Protein AF-W5IJN7-F1 (afdb_monomer_lite)

Secondary structure (DSSP, 8-state):
----------SHHHHHHHHHHHHHHHHTHHHHHHHHHSHHHHHHHHHHHHHHHHHHHS----GGG--GGGTSS-STTSSPPTTS-SS---S--TT--------PPPHHHHHHHHHHHHHHHHHHHHHH-GGGHHHHHHHHHHHHHHHHHHHHHHHHHTT-

Sequence (160 aa):
MTDNKTDARHDDSAASSDDSWKTFAREHQDELNNLEQSKDARKFEKHIKKAQKAQKAQGGFSSSDFKNNVFIAGNPHGPRTYSTSWFDADEADSHFTPPHFSSPLSLSAIIGLILGAAAVVLLILSLNMPSASSLLATLSAICVLLSLGLIVNSVRSSRR

Radius of gyration: 34.31 Å; chains: 1; bounding box: 96×74×44 Å

pLDDT: mean 75.05, std 14.27, range [42.0, 93.38]

Foldseek 3Di:
DDDDDDDPPPDVVVVVVVVVVVVVCVVCVVVVVVVCVDPVVVVVVVVVVVVVVVCVVVDPPDPVVPDCCQVPPNPPPHDDDPPDDPPPPVPPPVVPPDPDPPPPQPPLLVVLVVLLVVLVVLQVVLVVDVPCNVVSPVVSVVSNVSSVVSNVVSVVVVVD

Organism: NCBI:txid641146

Structure (mmCIF, N/CA/C/O backbone):
data_AF-W5IJN7-F1
#
_entry.id   AF-W5IJN7-F1
#
loop_
_atom_site.group_PDB
_atom_site.id
_atom_site.type_symbol
_atom_site.label_atom_id
_atom_site.label_alt_id
_atom_site.label_comp_id
_atom_site.label_asym_id
_atom_site.label_entity_id
_atom_site.label_seq_id
_atom_site.pdbx_PDB_ins_code
_atom_site.Cartn_x
_atom_site.Cartn_y
_atom_site.Cartn_z
_atom_site.occupancy
_atom_site.B_iso_or_equiv
_atom_site.auth_seq_id
_atom_site.auth_comp_id
_atom_site.auth_asym_id
_atom_site.auth_atom_id
_atom_site.pdbx_PDB_model_num
ATOM 1 N N . MET A 1 1 ? -64.265 47.267 20.233 1.00 42.00 1 MET A N 1
ATOM 2 C CA . MET A 1 1 ? -64.485 46.562 18.952 1.00 42.00 1 MET A CA 1
ATOM 3 C C . MET A 1 1 ? -63.163 46.569 18.203 1.00 42.00 1 MET A C 1
ATOM 5 O O . MET A 1 1 ? -62.716 47.652 17.875 1.00 42.00 1 MET A O 1
ATOM 9 N N . THR A 1 2 ? -62.447 45.476 17.981 1.00 49.06 2 THR A N 1
ATOM 10 C CA . THR A 1 2 ? -62.843 44.065 17.892 1.00 49.06 2 THR A CA 1
ATOM 11 C C . THR A 1 2 ? -61.688 43.173 18.335 1.00 49.06 2 THR A C 1
ATOM 13 O O . THR A 1 2 ? -60.551 43.370 17.911 1.00 49.06 2 THR A O 1
ATOM 16 N N . ASP A 1 3 ? -62.027 42.180 19.148 1.00 47.16 3 ASP A N 1
ATOM 17 C CA . ASP A 1 3 ? -61.213 41.010 19.450 1.00 47.16 3 ASP A CA 1
ATOM 18 C C . ASP A 1 3 ? -60.876 40.260 18.156 1.00 47.16 3 ASP A C 1
ATOM 20 O O . ASP A 1 3 ? -61.770 40.002 17.350 1.00 47.16 3 ASP A O 1
ATOM 24 N N . ASN A 1 4 ? -59.614 39.868 17.965 1.00 48.03 4 ASN A N 1
ATOM 25 C CA . ASN A 1 4 ? -59.284 38.819 17.003 1.00 48.03 4 ASN A CA 1
ATOM 26 C C . ASN A 1 4 ? -58.764 37.596 17.758 1.00 48.03 4 ASN A C 1
ATOM 28 O O . ASN A 1 4 ? -57.589 37.478 18.101 1.00 48.03 4 ASN A O 1
ATOM 32 N N . LYS A 1 5 ? -59.721 36.722 18.059 1.00 59.06 5 LYS A N 1
ATOM 33 C CA . LYS A 1 5 ? -59.547 35.362 18.544 1.00 59.06 5 LYS A CA 1
ATOM 34 C C . LYS A 1 5 ? -59.565 34.440 17.333 1.00 59.06 5 LYS A C 1
ATOM 36 O O . LYS A 1 5 ? -60.565 34.454 16.632 1.00 59.06 5 LYS A O 1
ATOM 41 N N . THR A 1 6 ? -58.497 33.652 17.188 1.00 49.34 6 THR A N 1
ATOM 42 C CA . THR A 1 6 ? -58.315 32.346 16.505 1.00 49.34 6 THR A CA 1
ATOM 43 C C . THR A 1 6 ? -56.889 32.364 15.954 1.00 49.34 6 THR A C 1
ATOM 45 O O . THR A 1 6 ? -56.536 33.273 15.219 1.00 49.34 6 THR A O 1
ATOM 48 N N . ASP A 1 7 ? -55.987 31.457 16.299 1.00 46.25 7 ASP A N 1
ATOM 49 C CA . ASP A 1 7 ? -56.163 30.023 16.136 1.00 46.25 7 ASP A CA 1
ATOM 50 C C . ASP A 1 7 ? -55.097 29.314 16.987 1.00 46.25 7 ASP A C 1
ATOM 52 O O . ASP A 1 7 ? -53.907 29.337 16.672 1.00 46.25 7 ASP A O 1
ATOM 56 N N . ALA A 1 8 ? -55.512 28.725 18.107 1.00 51.06 8 ALA A N 1
ATOM 57 C CA . ALA A 1 8 ? -54.695 27.749 18.808 1.00 51.06 8 ALA A CA 1
ATOM 58 C C . ALA A 1 8 ? -54.771 26.441 18.007 1.00 51.06 8 ALA A C 1
ATOM 60 O O . ALA A 1 8 ? -55.512 25.529 18.374 1.00 51.06 8 ALA A O 1
ATOM 61 N N . ARG A 1 9 ? -54.028 26.357 16.894 1.00 48.84 9 ARG A N 1
ATOM 62 C CA . ARG A 1 9 ? -53.691 25.062 16.297 1.00 48.84 9 ARG A CA 1
ATOM 63 C C . ARG A 1 9 ? -52.707 24.384 17.231 1.00 48.84 9 ARG A C 1
ATOM 65 O O . ARG A 1 9 ? -51.509 24.648 17.221 1.00 48.84 9 ARG A O 1
ATOM 72 N N . HIS A 1 10 ? -53.304 23.581 18.093 1.00 49.50 10 HIS A N 1
ATOM 73 C CA . HIS A 1 10 ? -52.656 22.631 18.960 1.00 49.50 10 HIS A CA 1
ATOM 74 C C . HIS A 1 10 ? -51.779 21.677 18.133 1.00 49.50 10 HIS A C 1
ATOM 76 O O . HIS A 1 10 ? -52.130 21.277 17.025 1.00 49.50 10 HIS A O 1
ATOM 82 N N . ASP A 1 11 ? -50.636 21.373 18.729 1.00 55.75 11 ASP A N 1
ATOM 83 C CA . ASP A 1 11 ? -49.522 20.470 18.419 1.00 55.75 11 ASP A CA 1
ATOM 84 C C . ASP A 1 11 ? -49.843 19.034 17.902 1.00 55.75 11 ASP A C 1
ATOM 86 O O . ASP A 1 11 ? -49.188 18.067 18.284 1.00 55.75 11 ASP A O 1
ATOM 90 N N . ASP A 1 12 ? -50.821 18.836 17.015 1.00 55.53 12 ASP A N 1
ATOM 91 C CA . ASP A 1 12 ? -51.195 17.492 16.523 1.00 55.53 12 ASP A CA 1
ATOM 92 C C . ASP A 1 12 ? -50.253 16.945 15.427 1.00 55.53 12 ASP A C 1
ATOM 94 O O . ASP A 1 12 ? -50.281 15.759 15.081 1.00 55.53 12 ASP A O 1
ATOM 98 N N . SER A 1 13 ? -49.369 17.781 14.875 1.00 58.06 13 SER A N 1
ATOM 99 C CA . SER A 1 13 ? -48.423 17.367 13.830 1.00 58.06 13 SER A CA 1
ATOM 100 C C . SER A 1 13 ? -47.271 16.515 14.371 1.00 58.06 13 SER A C 1
ATOM 102 O O . SER A 1 13 ? -46.820 15.603 13.674 1.00 58.06 13 SER A O 1
ATOM 104 N N . ALA A 1 14 ? -46.830 16.754 15.611 1.00 57.31 14 ALA A N 1
ATOM 105 C CA . ALA A 1 14 ? -45.756 15.995 16.250 1.00 57.31 14 ALA A CA 1
ATOM 106 C C . ALA A 1 14 ? -46.208 14.572 16.621 1.00 57.31 14 ALA A C 1
ATOM 108 O O . ALA A 1 14 ? -45.510 13.606 16.316 1.00 57.31 14 ALA A O 1
ATOM 109 N N . ALA A 1 15 ? -47.419 14.429 17.177 1.00 60.06 15 ALA A N 1
ATOM 110 C CA . ALA A 1 15 ? -48.006 13.124 17.488 1.00 60.06 15 ALA A CA 1
ATOM 111 C C . ALA A 1 15 ? -48.273 12.287 16.219 1.00 60.06 15 ALA A C 1
ATOM 113 O O . ALA A 1 15 ? -47.978 11.093 16.193 1.00 60.06 15 ALA A O 1
ATOM 114 N N . SER A 1 16 ? -48.752 12.916 15.134 1.00 65.81 16 SER A N 1
ATOM 115 C CA . SER A 1 16 ? -48.957 12.220 13.851 1.00 65.81 16 SER A CA 1
ATOM 116 C C . SER A 1 16 ? -47.645 11.867 13.130 1.00 65.81 16 SER A C 1
ATOM 118 O O . SER A 1 16 ? -47.574 10.850 12.436 1.00 65.81 16 SER A O 1
ATOM 120 N N . SER A 1 17 ? -46.585 12.665 13.317 1.00 70.75 17 SER A N 1
ATOM 121 C CA . SER A 1 17 ? -45.254 12.373 12.767 1.00 70.75 17 SER A CA 1
ATOM 122 C C . SER A 1 17 ? -44.636 11.154 13.448 1.00 70.75 17 SER A C 1
ATOM 124 O O . SER A 1 17 ? -44.157 10.254 12.769 1.00 70.75 17 SER A O 1
ATOM 126 N N . ASP A 1 18 ? -44.713 11.060 14.774 1.00 81.62 18 ASP A N 1
ATOM 127 C CA . ASP A 1 18 ? -44.201 9.892 15.498 1.00 81.62 18 ASP A CA 1
ATOM 128 C C . ASP A 1 18 ? -44.957 8.604 15.146 1.00 81.62 18 ASP A C 1
ATOM 130 O O . ASP A 1 18 ? -44.351 7.538 15.009 1.00 81.62 18 ASP A O 1
ATOM 134 N N . ASP A 1 19 ? -46.273 8.676 14.950 1.00 83.12 19 ASP A N 1
ATOM 135 C CA . ASP A 1 19 ? -47.061 7.501 14.570 1.00 83.12 19 ASP A CA 1
ATOM 136 C C . ASP A 1 19 ? -46.880 7.101 13.095 1.00 83.12 19 ASP A C 1
ATOM 138 O O . ASP A 1 19 ? -46.871 5.905 12.775 1.00 83.12 19 ASP A O 1
ATOM 142 N N . SER A 1 20 ? -46.635 8.060 12.197 1.00 85.06 20 SER A N 1
ATOM 143 C CA . SER A 1 20 ? -46.247 7.765 10.809 1.00 85.06 20 SER A CA 1
ATOM 144 C C . SER A 1 20 ? -44.838 7.169 10.722 1.00 85.06 20 SER A C 1
ATOM 146 O O . SER A 1 20 ? -44.641 6.191 9.997 1.00 85.06 20 SER A O 1
ATOM 148 N N . TRP A 1 21 ? -43.893 7.630 11.548 1.00 86.62 21 TRP A N 1
ATOM 149 C CA . TRP A 1 21 ? -42.568 7.015 11.677 1.00 86.62 21 TRP A CA 1
ATOM 150 C C . TRP A 1 21 ? -42.621 5.590 12.224 1.00 86.62 21 TRP A C 1
ATOM 152 O O . TRP A 1 21 ? -41.939 4.711 11.699 1.00 86.62 21 TRP A O 1
ATOM 162 N N . LYS A 1 22 ? -43.440 5.318 13.247 1.00 88.69 22 LYS A N 1
ATOM 163 C CA . LYS A 1 22 ? -43.611 3.951 13.777 1.00 88.69 22 LYS A CA 1
ATOM 164 C C . LYS A 1 22 ? -44.213 3.003 12.747 1.00 88.69 22 LYS A C 1
ATOM 166 O O . LYS A 1 22 ? -43.855 1.827 12.717 1.00 88.69 22 LYS A O 1
ATOM 171 N N . THR A 1 23 ? -45.141 3.499 11.933 1.00 88.69 23 THR A N 1
ATOM 172 C CA . THR A 1 23 ? -45.770 2.706 10.873 1.00 88.69 23 THR A CA 1
ATOM 173 C C . THR A 1 23 ? -44.752 2.373 9.784 1.00 88.69 23 THR A C 1
ATOM 175 O O . THR A 1 23 ? -44.578 1.198 9.471 1.00 88.69 23 THR A O 1
ATOM 178 N N . PHE A 1 24 ? -43.982 3.367 9.330 1.00 88.38 24 PHE A N 1
ATOM 179 C CA . PHE A 1 24 ? -42.863 3.180 8.403 1.00 88.38 24 PHE A CA 1
ATOM 180 C C . PHE A 1 24 ? -41.803 2.205 8.947 1.00 88.38 24 PHE A C 1
ATOM 182 O O . PHE A 1 24 ? -41.396 1.275 8.259 1.00 88.38 24 PHE A O 1
ATOM 189 N N . ALA A 1 25 ? -41.389 2.356 10.208 1.00 89.88 25 ALA A N 1
ATOM 190 C CA . ALA A 1 25 ? -40.385 1.485 10.821 1.00 89.88 25 ALA A CA 1
ATOM 191 C C . ALA A 1 25 ? -40.848 0.024 10.936 1.00 89.88 25 ALA A C 1
ATOM 193 O O . ALA A 1 25 ? -40.025 -0.886 10.865 1.00 89.88 25 ALA A O 1
ATOM 194 N N . ARG A 1 26 ? -42.157 -0.206 11.111 1.00 88.81 26 ARG A N 1
ATOM 195 C CA . ARG A 1 26 ? -42.740 -1.553 11.143 1.00 88.81 26 ARG A CA 1
ATOM 196 C C . ARG A 1 26 ? -42.827 -2.163 9.745 1.00 88.81 26 ARG A C 1
ATOM 198 O O . ARG A 1 26 ? -42.536 -3.341 9.591 1.00 88.81 26 ARG A O 1
ATOM 205 N N . GLU A 1 27 ? -43.214 -1.374 8.746 1.00 91.38 27 GLU A N 1
ATOM 206 C CA . GLU A 1 27 ? -43.323 -1.823 7.352 1.00 91.38 27 GLU A CA 1
ATOM 207 C C . GLU A 1 27 ? -41.950 -2.135 6.732 1.00 91.38 27 GLU A C 1
ATOM 209 O O . GLU A 1 27 ? -41.807 -3.122 6.019 1.00 91.38 27 GLU A O 1
ATOM 214 N N . HIS A 1 28 ? -40.916 -1.367 7.088 1.00 90.50 28 HIS A N 1
ATOM 215 C CA . HIS A 1 28 ? -39.544 -1.537 6.595 1.00 90.50 28 HIS A CA 1
ATOM 216 C C . HIS A 1 28 ? -38.615 -2.270 7.579 1.00 90.50 28 HIS A C 1
ATOM 218 O O . HIS A 1 28 ? -37.390 -2.169 7.479 1.00 90.50 28 HIS A O 1
ATOM 224 N N . GLN A 1 29 ? -39.159 -3.014 8.546 1.00 90.81 29 GLN A N 1
ATOM 225 C CA . GLN A 1 29 ? -38.363 -3.629 9.613 1.00 90.81 29 GLN A CA 1
ATOM 226 C C . GLN A 1 29 ? -37.296 -4.600 9.077 1.00 90.81 29 GLN A C 1
ATOM 228 O O . GLN A 1 29 ? -36.152 -4.583 9.533 1.00 90.81 29 GLN A O 1
ATOM 233 N N . ASP A 1 30 ? -37.641 -5.409 8.076 1.00 88.81 30 ASP A N 1
ATOM 234 C CA . ASP A 1 30 ? -36.713 -6.375 7.479 1.00 88.81 30 ASP A CA 1
ATOM 235 C C . ASP A 1 30 ? -35.582 -5.688 6.698 1.00 88.81 30 ASP A C 1
ATOM 237 O O . ASP A 1 30 ? -34.425 -6.110 6.754 1.00 88.81 30 ASP A O 1
ATOM 241 N N . GLU A 1 31 ? -35.883 -4.581 6.017 1.00 88.69 31 GLU A N 1
ATOM 242 C CA . GLU A 1 31 ? -34.886 -3.775 5.308 1.00 88.69 31 GLU A CA 1
ATOM 243 C C . GLU A 1 31 ? -33.930 -3.080 6.284 1.00 88.69 31 GLU A C 1
ATOM 245 O O . GLU A 1 31 ? -32.717 -3.086 6.069 1.00 88.69 31 GLU A O 1
ATOM 250 N N . LEU A 1 32 ? -34.450 -2.548 7.395 1.00 86.81 32 LEU A N 1
ATOM 251 C CA . LEU A 1 32 ? -33.644 -1.939 8.455 1.00 86.81 32 LEU A CA 1
ATOM 252 C C . LEU A 1 32 ? -32.711 -2.962 9.121 1.00 86.81 32 LEU A C 1
ATOM 254 O O . LEU A 1 32 ? -31.532 -2.664 9.323 1.00 86.81 32 LEU A O 1
ATOM 258 N N . ASN A 1 33 ? -33.187 -4.185 9.370 1.00 86.44 33 ASN A N 1
ATOM 259 C CA . ASN A 1 33 ? -32.363 -5.278 9.901 1.00 86.44 33 ASN A CA 1
ATOM 260 C C . ASN A 1 33 ? -31.232 -5.669 8.930 1.00 86.44 33 ASN A C 1
ATOM 262 O O . ASN A 1 33 ? -30.091 -5.902 9.339 1.00 86.44 33 ASN A O 1
ATOM 266 N N . ASN A 1 34 ? -31.522 -5.703 7.628 1.00 87.12 34 ASN A N 1
ATOM 267 C CA . ASN A 1 34 ? -30.516 -5.974 6.599 1.00 87.12 34 ASN A CA 1
ATOM 268 C C . ASN A 1 34 ? -29.485 -4.838 6.488 1.00 87.12 34 ASN A C 1
ATOM 270 O O . ASN A 1 34 ? -28.291 -5.091 6.298 1.00 87.12 34 ASN A O 1
ATOM 274 N N . LEU A 1 35 ? -29.921 -3.584 6.643 1.00 82.69 35 LEU A N 1
ATOM 275 C CA . LEU A 1 35 ? -29.034 -2.422 6.683 1.00 82.69 35 LEU A CA 1
ATOM 276 C C . LEU A 1 35 ? -28.126 -2.444 7.913 1.00 82.69 35 LEU A C 1
ATOM 278 O O . LEU A 1 35 ? -26.940 -2.160 7.768 1.00 82.69 35 LEU A O 1
ATOM 282 N N . GLU A 1 36 ? -28.624 -2.841 9.085 1.00 81.25 36 GLU A N 1
ATOM 283 C CA . GLU A 1 36 ? -27.819 -2.970 10.307 1.00 81.25 36 GLU A CA 1
ATOM 284 C C . GLU A 1 36 ? -26.676 -3.987 10.140 1.00 81.25 36 GLU A C 1
ATOM 286 O O . GLU A 1 36 ? -25.539 -3.748 10.558 1.00 81.25 36 GLU A O 1
ATOM 291 N N . GLN A 1 37 ? -26.938 -5.096 9.443 1.00 84.19 37 GLN A N 1
ATOM 292 C CA . GLN A 1 37 ? -25.924 -6.113 9.143 1.00 84.19 37 GLN A CA 1
ATOM 293 C C . GLN A 1 37 ? -24.964 -5.702 8.012 1.00 84.19 37 GLN A C 1
ATOM 295 O O . GLN A 1 37 ? -23.912 -6.331 7.823 1.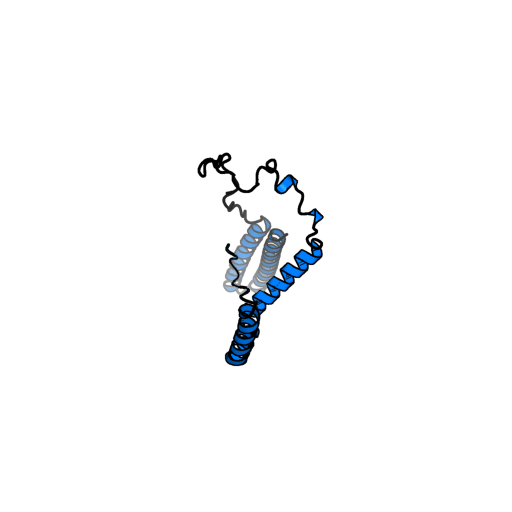00 84.19 37 GLN A O 1
ATOM 300 N N . SER A 1 38 ? -25.278 -4.632 7.275 1.00 88.00 38 SER A N 1
ATOM 301 C CA . SER A 1 38 ? -24.460 -4.150 6.168 1.00 88.00 38 SER A CA 1
ATOM 302 C C . SER A 1 38 ? -23.101 -3.626 6.634 1.00 88.00 38 SER A C 1
ATOM 304 O O . SER A 1 38 ? -22.907 -3.081 7.726 1.00 88.00 38 SER A O 1
ATOM 306 N N . LYS A 1 39 ? -22.112 -3.752 5.747 1.00 85.25 39 LYS A N 1
ATOM 307 C CA . LYS A 1 39 ? -20.745 -3.271 5.981 1.00 85.25 39 LYS A CA 1
ATOM 308 C C . LYS A 1 39 ? -20.701 -1.766 6.240 1.00 85.25 39 LYS A C 1
ATOM 310 O O . LYS A 1 39 ? -19.825 -1.322 6.979 1.00 85.25 39 LYS A O 1
ATOM 315 N N . ASP A 1 40 ? -21.611 -0.998 5.649 1.00 85.31 40 ASP A N 1
ATOM 316 C CA . ASP A 1 40 ? -21.614 0.456 5.793 1.00 85.31 40 ASP A CA 1
ATOM 317 C C . ASP A 1 40 ? -22.201 0.900 7.135 1.00 85.31 40 ASP A C 1
ATOM 319 O O . ASP A 1 40 ? -21.575 1.721 7.804 1.00 85.31 40 ASP A O 1
ATOM 323 N N . ALA A 1 41 ? -23.276 0.270 7.623 1.00 84.62 41 ALA A N 1
ATOM 324 C CA . ALA A 1 41 ? -23.782 0.507 8.980 1.00 84.62 41 ALA A CA 1
ATOM 325 C C . ALA A 1 41 ? -22.718 0.210 10.047 1.00 84.62 41 ALA A C 1
ATOM 327 O O . ALA A 1 41 ? -22.475 1.025 10.937 1.00 84.62 41 ALA A O 1
ATOM 328 N N . ARG A 1 42 ? -21.966 -0.887 9.890 1.00 84.25 42 ARG A N 1
ATOM 329 C CA . ARG A 1 42 ? -20.842 -1.219 10.786 1.00 84.25 42 ARG A CA 1
ATOM 330 C C . ARG A 1 42 ? -19.715 -0.182 10.746 1.00 84.25 42 ARG A C 1
ATOM 332 O O . ARG A 1 42 ? -19.057 0.059 11.762 1.00 84.25 42 ARG A O 1
ATOM 339 N N . LYS A 1 43 ? -19.460 0.448 9.591 1.00 89.56 43 LYS A N 1
ATOM 340 C CA . LYS A 1 43 ? -18.512 1.573 9.508 1.00 89.56 43 LYS A CA 1
ATOM 341 C C . LYS A 1 43 ? -19.065 2.784 10.252 1.00 89.56 43 LYS A C 1
ATOM 343 O O . LYS A 1 43 ? -18.322 3.360 11.045 1.00 89.56 43 LYS A O 1
ATOM 348 N N . PHE A 1 44 ? -20.335 3.138 10.058 1.00 86.94 44 PHE A N 1
ATOM 349 C CA . PHE A 1 44 ? -20.967 4.247 10.778 1.00 86.94 44 PHE A CA 1
ATOM 350 C C . PHE A 1 44 ? -20.922 4.042 12.289 1.00 86.94 44 PHE A C 1
ATOM 352 O O . PHE A 1 44 ? -20.460 4.928 13.003 1.00 86.94 44 PHE A O 1
ATOM 359 N N . GLU A 1 45 ? -21.264 2.852 12.778 1.00 88.12 45 GLU A N 1
ATOM 360 C CA . GLU A 1 45 ? -21.174 2.512 14.199 1.00 88.12 45 GLU A CA 1
ATOM 361 C C . GLU A 1 45 ? -19.743 2.695 14.734 1.00 88.12 45 GLU A C 1
ATOM 363 O O . GLU A 1 45 ? -19.526 3.282 15.796 1.00 88.12 45 GLU A O 1
ATOM 368 N N . LYS A 1 46 ? -18.729 2.267 13.971 1.00 91.44 46 LYS A N 1
ATOM 369 C CA . LYS A 1 46 ? -17.319 2.473 14.325 1.00 91.44 46 LYS A CA 1
ATOM 370 C C . LYS A 1 46 ? -16.940 3.956 14.351 1.00 91.44 46 LYS A C 1
ATOM 372 O O . LYS A 1 46 ? -16.185 4.370 15.233 1.00 91.44 46 LYS A O 1
ATOM 377 N N . HIS A 1 47 ? -17.441 4.749 13.406 1.00 88.62 47 HIS A N 1
ATOM 378 C CA . HIS A 1 47 ? -17.221 6.194 13.363 1.00 88.62 47 HIS A CA 1
ATOM 379 C C . HIS A 1 47 ? -17.882 6.901 14.548 1.00 88.62 47 HIS A C 1
ATOM 381 O O . HIS A 1 47 ? -17.218 7.695 15.210 1.00 88.62 47 HIS A O 1
ATOM 387 N N . ILE A 1 48 ? -19.123 6.546 14.881 1.00 88.19 48 ILE A N 1
ATOM 388 C CA . ILE A 1 48 ? -19.852 7.072 16.039 1.00 88.19 48 ILE A CA 1
ATOM 389 C C . ILE A 1 48 ? -19.126 6.696 17.330 1.00 88.19 48 ILE A C 1
ATOM 391 O O . ILE A 1 48 ? -18.839 7.569 18.141 1.00 88.19 48 ILE A O 1
ATOM 395 N N . LYS A 1 49 ? -18.715 5.432 17.499 1.00 86.88 49 LYS A N 1
ATOM 396 C CA . LYS A 1 49 ? -17.928 4.987 18.663 1.00 86.88 49 LYS A CA 1
ATOM 397 C C . LYS A 1 49 ? -16.598 5.731 18.782 1.00 86.88 49 LYS A C 1
ATOM 399 O O . LYS A 1 49 ? -16.187 6.094 19.884 1.00 86.88 49 LYS A O 1
ATOM 404 N N . LYS A 1 50 ? -15.911 5.981 17.661 1.00 87.06 50 LYS A N 1
ATOM 405 C CA . LYS A 1 50 ? -14.658 6.751 17.646 1.00 87.06 50 LYS A CA 1
ATOM 406 C C . LYS A 1 50 ? -14.899 8.215 18.017 1.00 87.06 50 LYS A C 1
ATOM 408 O O . LYS A 1 50 ? -14.141 8.746 18.823 1.00 87.06 50 LYS A O 1
ATOM 413 N N . ALA A 1 51 ? -15.943 8.837 17.474 1.00 83.50 51 ALA A N 1
ATOM 414 C CA . ALA A 1 51 ? -16.331 10.208 17.790 1.00 83.50 51 ALA A CA 1
ATOM 415 C C . ALA A 1 51 ? -16.756 10.343 19.257 1.00 83.50 51 ALA A C 1
ATOM 417 O O . ALA A 1 51 ? -16.250 11.212 19.953 1.00 83.50 51 ALA A O 1
ATOM 418 N N . GLN A 1 52 ? -17.576 9.425 19.769 1.00 81.44 52 GLN A N 1
ATOM 419 C CA . GLN A 1 52 ? -17.991 9.385 21.170 1.00 81.44 52 GLN A CA 1
ATOM 420 C C . GLN A 1 52 ? -16.792 9.201 22.108 1.00 81.44 52 GLN A C 1
ATOM 422 O O . GLN A 1 52 ? -16.698 9.869 23.134 1.00 81.44 52 GLN A O 1
ATOM 427 N N . LYS A 1 53 ? -15.836 8.329 21.758 1.00 83.75 53 LYS A N 1
ATOM 428 C CA . LYS A 1 53 ? -14.596 8.163 22.529 1.00 83.75 53 LYS A CA 1
ATOM 429 C C . LYS A 1 53 ? -13.731 9.424 22.488 1.00 83.75 53 LYS A C 1
ATOM 431 O O . LYS A 1 53 ? -13.159 9.775 23.513 1.00 83.75 53 LYS A O 1
ATOM 436 N N . ALA A 1 54 ? -13.640 10.091 21.337 1.00 79.56 54 ALA A N 1
ATOM 437 C CA . ALA A 1 54 ? -12.917 11.352 21.198 1.00 79.56 54 ALA A CA 1
ATOM 438 C C . ALA A 1 54 ? -13.572 12.469 22.024 1.00 79.56 54 ALA A C 1
ATOM 440 O O . ALA A 1 54 ? -12.879 13.118 22.794 1.00 79.56 54 ALA A O 1
ATOM 441 N N . GLN A 1 55 ? -14.897 12.614 21.958 1.00 72.88 55 GLN A N 1
ATOM 442 C CA . GLN A 1 55 ? -15.658 13.564 22.771 1.00 72.88 55 GLN A CA 1
ATOM 443 C C . GLN A 1 55 ? -15.519 13.273 24.270 1.00 72.88 55 GLN A C 1
ATOM 445 O O . GLN A 1 55 ? -15.265 14.175 25.057 1.00 72.88 55 GLN A O 1
ATOM 450 N N . LYS A 1 56 ? -15.605 12.001 24.683 1.00 76.88 56 LYS A N 1
ATOM 451 C CA . LYS A 1 56 ? -15.395 11.611 26.086 1.00 76.88 56 LYS A CA 1
ATOM 452 C C . LYS A 1 56 ? -13.960 11.879 26.553 1.00 76.88 56 LYS A C 1
ATOM 454 O O . LYS A 1 56 ? -13.759 12.210 27.716 1.00 76.88 56 LYS A O 1
ATOM 459 N N . ALA A 1 57 ? -12.973 11.730 25.668 1.00 74.19 57 ALA A N 1
ATOM 460 C CA . ALA A 1 57 ? -11.569 12.016 25.960 1.00 74.19 57 ALA A CA 1
ATOM 461 C C . ALA A 1 57 ? -11.255 13.521 25.990 1.00 74.19 57 ALA A C 1
ATOM 463 O O . ALA A 1 57 ? -10.382 13.932 26.745 1.00 74.19 57 ALA A O 1
ATOM 464 N N . GLN A 1 58 ? -11.964 14.331 25.201 1.00 64.06 58 GLN A N 1
ATOM 465 C CA . GLN A 1 58 ? -11.818 15.790 25.167 1.00 64.06 58 GLN A CA 1
ATOM 466 C C . GLN A 1 58 ? -12.528 16.500 26.332 1.00 64.06 58 GLN A C 1
ATOM 468 O O . GLN A 1 58 ? -12.382 17.708 26.477 1.00 64.06 58 GLN A O 1
ATOM 473 N N . GLY A 1 59 ? -13.233 15.755 27.194 1.00 63.22 59 GLY A N 1
ATOM 474 C CA . GLY A 1 59 ? -14.140 16.330 28.184 1.00 63.22 59 GLY A CA 1
ATOM 475 C C . GLY A 1 59 ? -15.419 16.798 27.491 1.00 63.22 59 GLY A C 1
ATOM 476 O O . GLY A 1 59 ? -15.380 17.318 26.380 1.00 63.22 59 GLY A O 1
ATOM 477 N N . GLY A 1 60 ? -16.579 16.544 28.098 1.00 63.66 60 GLY A N 1
ATOM 478 C CA . GLY A 1 60 ? -17.853 16.962 27.513 1.00 63.66 60 GLY A CA 1
ATOM 479 C C . GLY A 1 60 ? -17.826 18.455 27.190 1.00 63.66 60 GLY A C 1
ATOM 480 O O . GLY A 1 60 ? -17.399 19.245 28.029 1.00 63.66 60 GLY A O 1
ATOM 481 N N . PHE A 1 61 ? -18.259 18.806 25.979 1.00 59.72 61 PHE A N 1
ATOM 482 C CA . PHE A 1 61 ? -18.374 20.187 25.523 1.00 59.72 61 PHE A CA 1
ATOM 483 C C . PHE A 1 61 ? -19.150 20.990 26.575 1.00 59.72 61 PHE A C 1
ATOM 485 O O . PHE A 1 61 ? -20.316 20.700 26.858 1.00 59.72 61 PHE A O 1
ATOM 492 N N . SER A 1 62 ? -18.462 21.913 27.238 1.00 65.69 62 SER A N 1
ATOM 493 C CA . SER A 1 62 ? -18.980 22.602 28.417 1.00 65.69 62 SER A CA 1
ATOM 494 C C . SER A 1 62 ? -19.546 23.946 27.992 1.00 65.69 62 SER A C 1
ATOM 496 O O . SER A 1 62 ? -19.033 24.591 27.083 1.00 65.69 62 SER A O 1
ATOM 498 N N . SER A 1 63 ? -20.562 24.445 28.698 1.00 63.94 63 SER A N 1
ATOM 499 C CA . SER A 1 63 ? -21.074 25.801 28.457 1.00 63.94 63 SER A CA 1
ATOM 500 C C . SER A 1 63 ? -19.992 26.884 28.607 1.00 63.94 63 SER A C 1
ATOM 502 O O . SER A 1 63 ? -20.174 27.994 28.115 1.00 63.94 63 SER A O 1
ATOM 504 N N . SER A 1 64 ? -18.868 26.576 29.264 1.00 63.50 64 SER A N 1
ATOM 505 C CA . SER A 1 64 ? -17.691 27.446 29.360 1.00 63.50 64 SER A CA 1
ATOM 506 C C . SER A 1 64 ? -16.893 27.587 28.056 1.00 63.50 64 SER A C 1
ATOM 508 O O . SER A 1 64 ? -16.056 28.487 27.974 1.00 63.50 64 SER A O 1
ATOM 510 N N . ASP A 1 65 ? -17.130 26.725 27.062 1.00 63.41 65 ASP A N 1
ATOM 511 C CA . ASP A 1 65 ? -16.530 26.818 25.723 1.00 63.41 65 ASP A CA 1
ATOM 512 C C . ASP A 1 65 ? -17.228 27.887 24.869 1.00 63.41 65 ASP A C 1
ATOM 514 O O . ASP A 1 65 ? -16.616 28.475 23.976 1.00 63.41 65 ASP A O 1
ATOM 518 N N . PHE A 1 66 ? -18.475 28.240 25.201 1.00 65.31 66 PHE A N 1
ATOM 519 C CA . PHE A 1 66 ? -19.179 29.384 24.624 1.00 65.31 66 PHE A CA 1
ATOM 520 C C . PHE A 1 66 ? -18.730 30.695 25.275 1.00 65.31 66 PHE A C 1
ATOM 522 O O . PHE A 1 66 ? -19.489 31.381 25.962 1.00 65.31 66 PHE A O 1
ATOM 529 N N . LYS A 1 67 ? -17.467 31.069 25.081 1.00 67.06 67 LYS A N 1
ATOM 530 C CA . LYS A 1 67 ? -16.994 32.382 25.523 1.00 67.06 67 LYS A CA 1
ATOM 531 C C . LYS A 1 67 ? -17.528 33.457 24.581 1.00 67.06 67 LYS A C 1
ATOM 533 O O . LYS A 1 67 ? -17.391 33.373 23.365 1.00 67.06 67 LYS A O 1
ATOM 538 N N . ASN A 1 68 ? -18.100 34.508 25.166 1.00 59.19 68 ASN A N 1
ATOM 539 C CA . ASN A 1 68 ? -18.673 35.651 24.448 1.00 59.19 68 ASN A CA 1
A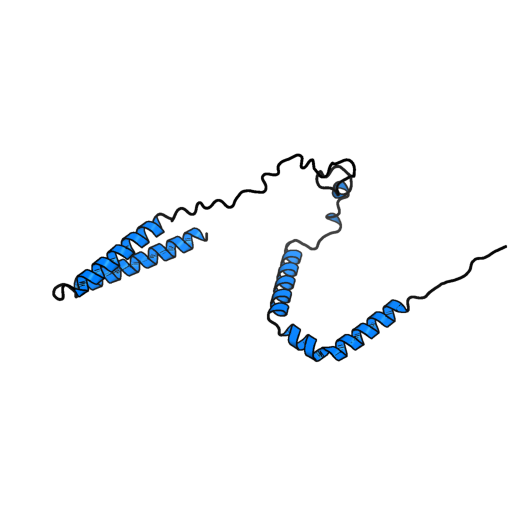TOM 540 C C . ASN A 1 68 ? -17.650 36.361 23.529 1.00 59.19 68 ASN A C 1
ATOM 542 O O . ASN A 1 68 ? -18.022 37.001 22.555 1.00 59.19 68 ASN A O 1
ATOM 546 N N . ASN A 1 69 ? -16.345 36.196 23.780 1.00 59.00 69 ASN A N 1
ATOM 547 C CA . ASN A 1 69 ? -15.282 36.722 22.916 1.00 59.00 69 ASN A CA 1
ATOM 548 C C . ASN A 1 69 ? -15.187 36.037 21.536 1.00 59.00 69 ASN A C 1
ATOM 550 O O . ASN A 1 69 ? -14.564 36.593 20.640 1.00 59.00 69 ASN A O 1
ATOM 554 N N . VAL A 1 70 ? -15.793 34.858 21.354 1.00 58.81 70 VAL A N 1
ATOM 555 C CA . VAL A 1 70 ? -15.910 34.193 20.046 1.00 58.81 70 VAL A CA 1
ATOM 556 C C . VAL A 1 70 ? -17.003 34.860 19.202 1.00 58.81 70 VAL A C 1
ATOM 558 O O . VAL A 1 70 ? -16.911 34.878 17.977 1.00 58.81 70 VAL A O 1
ATOM 561 N N . PHE A 1 71 ? -18.013 35.448 19.853 1.00 58.25 71 PHE A N 1
ATOM 562 C CA . PHE A 1 71 ? -19.170 36.072 19.203 1.00 58.25 71 PHE A CA 1
ATOM 563 C C . PHE A 1 71 ? -19.058 37.599 19.090 1.00 58.25 71 PHE A C 1
ATOM 565 O O . PHE A 1 71 ? -19.606 38.186 18.159 1.00 58.25 71 PHE A O 1
ATOM 572 N N . ILE A 1 72 ? -18.334 38.259 19.996 1.00 60.44 72 ILE A N 1
ATOM 573 C CA . ILE A 1 72 ? -18.074 39.699 19.929 1.00 60.44 72 ILE A CA 1
ATOM 574 C C . ILE A 1 72 ? -16.807 39.927 19.112 1.00 60.44 72 ILE A C 1
ATOM 576 O O . ILE A 1 72 ? -15.723 39.752 19.652 1.00 60.44 72 ILE A O 1
ATOM 580 N N . ALA A 1 73 ? -16.992 40.284 17.833 1.00 54.53 73 ALA A N 1
ATOM 581 C CA . ALA A 1 73 ? -16.219 41.154 16.916 1.00 54.53 73 ALA A CA 1
ATOM 582 C C . ALA A 1 73 ? -14.686 41.364 17.082 1.00 54.53 73 ALA A C 1
ATOM 584 O O . ALA A 1 73 ? -14.130 42.286 16.496 1.00 54.53 73 ALA A O 1
ATOM 585 N N . GLY A 1 74 ? -13.992 40.543 17.860 1.00 53.94 74 GLY A N 1
ATOM 586 C CA . GLY A 1 74 ? -12.553 40.586 18.119 1.00 53.94 74 GLY A CA 1
ATOM 587 C C . GLY A 1 74 ? -11.883 39.231 17.902 1.00 53.94 74 GLY A C 1
ATOM 588 O O . GLY A 1 74 ? -10.669 39.119 18.036 1.00 53.94 74 GLY A O 1
ATOM 589 N N . ASN A 1 75 ? -12.654 38.204 17.532 1.00 50.66 75 ASN A N 1
ATOM 590 C CA . ASN A 1 75 ? -12.112 37.001 16.928 1.00 50.66 75 ASN A CA 1
ATOM 591 C C . ASN A 1 75 ? -11.963 37.273 15.419 1.00 50.66 75 ASN A C 1
ATOM 593 O O . ASN A 1 75 ? -12.987 37.452 14.756 1.00 50.66 75 ASN A O 1
ATOM 597 N N . PRO A 1 76 ? -10.749 37.286 14.837 1.00 55.00 76 PRO A N 1
ATOM 598 C CA . PRO A 1 76 ? -10.567 37.522 13.399 1.00 55.00 76 PRO A CA 1
ATOM 599 C C . PRO A 1 76 ? -11.256 36.463 12.514 1.00 55.00 76 PRO A C 1
ATOM 601 O O . PRO A 1 76 ? -11.312 36.610 11.303 1.00 55.00 76 PRO A O 1
ATOM 604 N N . HIS A 1 77 ? -11.773 35.386 13.117 1.00 53.41 77 HIS A N 1
ATOM 605 C CA . HIS A 1 77 ? -12.441 34.260 12.459 1.00 53.41 77 HIS A CA 1
ATOM 606 C C . HIS A 1 77 ? -13.940 34.175 12.816 1.00 53.41 77 HIS A C 1
ATOM 608 O O . HIS A 1 77 ? -14.541 33.103 12.746 1.00 53.41 77 HIS A O 1
ATOM 614 N N . GLY A 1 78 ? -14.548 35.277 13.274 1.00 59.28 78 GLY A N 1
ATOM 615 C CA . GLY A 1 78 ? -16.001 35.362 13.449 1.00 59.28 78 GLY A CA 1
ATOM 616 C C . GLY A 1 78 ? -16.763 35.248 12.114 1.00 59.28 78 GLY A C 1
ATOM 617 O O . GLY A 1 78 ? -16.154 35.346 11.045 1.00 59.28 78 GLY A O 1
ATOM 618 N N . PRO A 1 79 ? -18.094 35.041 12.139 1.00 61.22 79 PRO A N 1
ATOM 619 C CA . PRO A 1 79 ? -18.906 35.001 10.923 1.00 61.22 79 PRO A CA 1
ATOM 620 C C . PRO A 1 79 ? -18.697 36.283 10.106 1.00 61.22 79 PRO A C 1
ATOM 622 O O . PRO A 1 79 ? -18.827 37.381 10.646 1.00 61.22 79 PRO A O 1
ATOM 625 N N . ARG A 1 80 ? -18.334 36.137 8.824 1.00 60.59 80 ARG A N 1
ATOM 626 C CA . ARG A 1 80 ? -17.949 37.250 7.939 1.00 60.59 80 ARG A CA 1
ATOM 627 C C . ARG A 1 80 ? -19.004 38.363 7.958 1.00 60.59 80 ARG A C 1
ATOM 629 O O . ARG A 1 80 ? -20.174 38.115 7.670 1.00 60.59 80 ARG A O 1
ATOM 636 N N . THR A 1 81 ? -18.587 39.585 8.283 1.00 65.19 81 THR A N 1
ATOM 637 C CA . THR A 1 81 ? -19.430 40.780 8.171 1.00 65.19 81 THR A CA 1
ATOM 638 C C . THR A 1 81 ? -19.472 41.265 6.720 1.00 65.19 81 THR A C 1
ATOM 640 O O . THR A 1 81 ? -18.536 41.060 5.958 1.00 65.19 81 THR A O 1
ATOM 643 N N . TYR A 1 82 ? -20.546 41.953 6.325 1.00 60.31 82 TYR A N 1
ATOM 644 C CA . TYR A 1 82 ? -20.764 42.485 4.964 1.00 60.31 82 TYR A CA 1
ATOM 645 C C . TYR A 1 82 ? -19.717 43.516 4.498 1.00 60.31 82 TYR A C 1
ATOM 647 O O . TYR A 1 82 ? -19.739 43.948 3.349 1.00 60.31 82 TYR A O 1
ATOM 655 N N . SER A 1 83 ? -18.844 43.957 5.403 1.00 57.94 83 SER A N 1
ATOM 656 C CA . SER A 1 83 ? -17.768 44.909 5.145 1.00 57.94 83 SER A CA 1
ATOM 657 C C . SER A 1 83 ? -16.499 44.256 4.596 1.00 57.94 83 SER A C 1
ATOM 659 O O . SER A 1 83 ? -15.617 44.982 4.151 1.00 57.94 83 SER A O 1
ATOM 661 N N . THR A 1 84 ? -16.373 42.926 4.649 1.00 61.50 84 THR A N 1
ATOM 662 C CA . THR A 1 84 ? -15.234 42.213 4.062 1.00 61.50 84 THR A CA 1
ATOM 663 C C . THR A 1 84 ? -15.612 41.714 2.673 1.00 61.50 84 THR A C 1
ATOM 665 O O . THR A 1 84 ? -16.650 41.076 2.476 1.00 61.50 84 THR A O 1
ATOM 668 N N . SER A 1 85 ? -14.805 42.066 1.672 1.00 64.38 85 SER A N 1
ATOM 669 C CA . SER A 1 85 ? -15.040 41.613 0.306 1.00 64.38 85 SER A CA 1
ATOM 670 C C . SER A 1 85 ? -14.815 40.093 0.245 1.00 64.38 85 SER A C 1
ATOM 672 O O . SER A 1 85 ? -13.938 39.554 0.915 1.00 64.38 85 SER A O 1
ATOM 674 N N . TRP A 1 86 ? -15.618 39.357 -0.536 1.00 64.81 86 TRP A N 1
ATOM 675 C CA . TRP A 1 86 ? -15.394 37.909 -0.723 1.00 64.81 86 TRP A CA 1
ATOM 676 C C . TRP A 1 86 ? -13.998 37.645 -1.317 1.00 64.81 86 TRP A C 1
ATOM 678 O O . TRP A 1 86 ? -13.432 36.572 -1.124 1.00 64.81 86 TRP A O 1
ATOM 688 N N . PHE A 1 87 ? -13.458 38.629 -2.037 1.00 62.28 87 PHE A N 1
ATOM 689 C CA . PHE A 1 87 ? -12.254 38.514 -2.846 1.00 62.28 87 PHE A CA 1
ATOM 690 C C . PHE A 1 87 ? -10.976 39.037 -2.172 1.00 62.28 87 PHE A C 1
ATOM 692 O O . PHE A 1 87 ? -9.900 38.647 -2.614 1.00 62.28 87 PHE A O 1
ATOM 699 N N . ASP A 1 88 ? -11.075 39.807 -1.083 1.00 58.47 88 ASP A N 1
ATOM 700 C CA . ASP A 1 88 ? -9.976 40.010 -0.126 1.00 58.47 88 ASP A CA 1
ATOM 701 C C . ASP A 1 88 ? -9.882 38.775 0.762 1.00 58.47 88 ASP A C 1
ATOM 703 O O . ASP A 1 88 ? -10.225 38.756 1.949 1.00 58.47 88 ASP A O 1
ATOM 707 N N . ALA A 1 89 ? -9.397 37.693 0.166 1.00 57.62 89 ALA A N 1
ATOM 708 C CA . ALA A 1 89 ? -8.587 36.755 0.914 1.00 57.62 89 ALA A CA 1
ATOM 709 C C . ALA A 1 89 ? -7.248 37.453 1.210 1.00 57.62 89 ALA A C 1
ATOM 711 O O . ALA A 1 89 ? -6.223 37.109 0.624 1.00 57.62 89 ALA A O 1
ATOM 712 N N . ASP A 1 90 ? -7.278 38.463 2.085 1.00 57.34 90 ASP A N 1
ATOM 713 C CA . ASP A 1 90 ? -6.102 39.162 2.612 1.00 57.34 90 ASP A CA 1
ATOM 714 C C . ASP A 1 90 ? -5.410 38.274 3.640 1.00 57.34 90 ASP A C 1
ATOM 716 O O . ASP A 1 90 ? -5.485 38.448 4.850 1.00 57.34 90 ASP A O 1
ATOM 720 N N . GLU A 1 91 ? -4.894 37.192 3.101 1.00 56.91 91 GLU A N 1
ATOM 721 C CA . GLU A 1 91 ? -3.556 36.659 3.218 1.00 56.91 91 GLU A CA 1
ATOM 722 C C . GLU A 1 91 ? -3.663 35.482 2.246 1.00 56.91 91 GLU A C 1
ATOM 724 O O . GLU A 1 91 ? -4.605 34.685 2.344 1.00 56.91 91 GLU A O 1
ATOM 729 N N . ALA A 1 92 ? -2.775 35.372 1.260 1.00 57.00 92 ALA A N 1
ATOM 730 C CA . ALA A 1 92 ? -2.640 34.122 0.534 1.00 57.00 92 ALA A CA 1
ATOM 731 C C . ALA A 1 92 ? -2.221 33.086 1.578 1.00 57.00 92 ALA A C 1
ATOM 733 O O . ALA A 1 92 ? -1.032 32.927 1.848 1.00 57.00 92 ALA A O 1
ATOM 734 N N . ASP A 1 93 ? -3.204 32.472 2.239 1.00 57.28 93 ASP A N 1
ATOM 735 C CA . ASP A 1 93 ? -2.963 31.482 3.256 1.00 57.28 93 ASP A CA 1
ATOM 736 C C . ASP A 1 93 ? -2.243 30.379 2.505 1.00 57.28 93 ASP A C 1
ATOM 738 O O . ASP A 1 93 ? -2.802 29.643 1.685 1.00 57.28 93 ASP A O 1
ATOM 742 N N . SER A 1 94 ? -0.940 30.318 2.745 1.00 60.16 94 SER A N 1
ATOM 743 C CA . SER A 1 94 ? -0.020 29.316 2.228 1.00 60.16 94 SER A CA 1
ATOM 744 C C . SER A 1 94 ? -0.340 27.928 2.806 1.00 60.16 94 SER A C 1
ATOM 746 O O . SER A 1 94 ? 0.488 27.023 2.804 1.00 60.16 94 SER A O 1
ATOM 748 N N . HIS A 1 95 ? -1.582 27.732 3.252 1.00 61.91 95 HIS A N 1
ATOM 749 C CA . HIS A 1 95 ? -2.214 26.486 3.627 1.00 61.91 95 HIS A CA 1
ATOM 750 C C . HIS A 1 95 ? -2.151 25.442 2.508 1.00 61.91 95 HIS A C 1
ATOM 752 O O . HIS A 1 95 ? -2.197 24.239 2.786 1.00 61.91 95 HIS A O 1
ATOM 758 N N . PHE A 1 96 ? -1.987 25.850 1.246 1.00 66.81 96 PHE A N 1
ATOM 759 C CA . PHE A 1 96 ? -1.568 24.911 0.213 1.00 66.81 96 PHE A CA 1
ATOM 760 C C . PHE A 1 96 ? -0.049 24.729 0.239 1.00 66.81 96 PHE A C 1
ATOM 762 O O . PHE A 1 96 ? 0.688 25.259 -0.589 1.00 66.81 96 PHE A O 1
ATOM 769 N N . THR A 1 97 ? 0.415 23.924 1.190 1.00 67.19 97 THR A N 1
ATOM 770 C CA . THR A 1 97 ? 1.708 23.258 1.048 1.00 67.19 97 THR A CA 1
ATOM 771 C C . THR A 1 97 ? 1.511 22.119 0.043 1.00 67.19 97 THR A C 1
ATOM 773 O O . THR A 1 97 ? 0.794 21.160 0.347 1.00 67.19 97 THR A O 1
ATOM 776 N N . PRO A 1 98 ? 2.063 22.202 -1.185 1.00 73.25 98 PRO A N 1
ATOM 777 C CA . PRO A 1 98 ? 1.977 21.083 -2.109 1.00 73.25 98 PRO A CA 1
ATOM 778 C C . PRO A 1 98 ? 2.598 19.851 -1.436 1.00 73.25 98 PRO A C 1
ATOM 780 O O . PRO A 1 98 ? 3.613 19.989 -0.744 1.00 73.25 98 PRO A O 1
ATOM 783 N N . PRO A 1 99 ? 2.016 18.650 -1.607 1.00 71.19 99 PRO A N 1
ATOM 784 C CA . PRO A 1 99 ? 2.592 17.440 -1.045 1.00 71.19 99 PRO A CA 1
ATOM 785 C C . PRO A 1 99 ? 4.021 17.292 -1.571 1.00 71.19 99 PRO A C 1
ATOM 787 O O . PRO A 1 99 ? 4.254 17.096 -2.763 1.00 71.19 99 PRO A O 1
ATOM 790 N N . HIS A 1 100 ? 4.994 17.448 -0.677 1.00 66.94 100 HIS A N 1
ATOM 791 C CA . HIS A 1 100 ? 6.400 17.377 -1.031 1.00 66.94 100 HIS A CA 1
ATOM 792 C C . HIS A 1 100 ? 6.768 15.909 -1.274 1.00 66.94 100 HIS A C 1
ATOM 794 O O . HIS A 1 100 ? 6.896 15.122 -0.336 1.00 66.94 100 HIS A O 1
ATOM 800 N N . PHE A 1 101 ? 6.938 15.522 -2.541 1.00 62.28 101 PHE A N 1
ATOM 801 C CA . PHE A 1 101 ? 7.389 14.184 -2.938 1.00 62.28 101 PHE A CA 1
ATOM 802 C C . PHE A 1 101 ? 8.902 14.004 -2.724 1.00 62.28 101 PHE A C 1
ATOM 804 O O . PHE A 1 101 ? 9.611 13.540 -3.610 1.00 62.28 101 PHE A O 1
ATOM 811 N N . SER A 1 102 ? 9.434 14.358 -1.553 1.00 62.19 102 SER A N 1
ATOM 812 C CA . SER A 1 102 ? 10.758 13.878 -1.155 1.00 62.19 102 SER A CA 1
ATOM 813 C C . SER A 1 102 ? 10.585 12.639 -0.298 1.00 62.19 102 SER A C 1
ATOM 815 O O . SER A 1 102 ? 10.641 12.691 0.930 1.00 62.19 102 SER A O 1
ATOM 817 N N . SER A 1 103 ? 10.386 11.497 -0.937 1.00 65.00 103 SER A N 1
ATOM 818 C CA . SER A 1 103 ? 10.749 10.235 -0.305 1.00 65.00 103 SER A CA 1
ATOM 819 C C . SER A 1 103 ? 12.158 9.883 -0.778 1.00 65.00 103 SER A C 1
ATOM 821 O O . SER A 1 103 ? 12.286 9.136 -1.753 1.00 65.00 103 SER A O 1
ATOM 823 N N . PRO A 1 104 ? 13.234 10.426 -0.169 1.00 74.69 104 PRO A N 1
ATOM 824 C CA . PRO A 1 104 ? 14.541 9.847 -0.401 1.00 74.69 104 PRO A CA 1
ATOM 825 C C . PRO A 1 104 ? 14.458 8.398 0.079 1.00 74.69 104 PRO A C 1
ATOM 827 O O . PRO A 1 104 ? 14.099 8.127 1.229 1.00 74.69 104 PRO A O 1
ATOM 830 N N . LEU A 1 105 ? 14.725 7.455 -0.825 1.00 71.94 105 LEU A N 1
ATOM 831 C CA . LEU A 1 105 ? 14.932 6.062 -0.451 1.00 71.94 105 LEU A CA 1
ATOM 832 C C . LEU A 1 105 ? 15.943 6.056 0.696 1.00 71.94 105 LEU A C 1
ATOM 834 O O . LEU A 1 105 ? 17.024 6.634 0.575 1.00 71.94 105 LEU A O 1
ATOM 838 N N . SER A 1 106 ? 15.578 5.459 1.830 1.00 83.00 106 SER A N 1
ATOM 839 C CA . SER A 1 106 ? 16.507 5.411 2.953 1.00 83.00 106 SER A CA 1
ATOM 840 C C . SER A 1 106 ? 17.763 4.651 2.531 1.00 83.00 106 SER A C 1
ATOM 842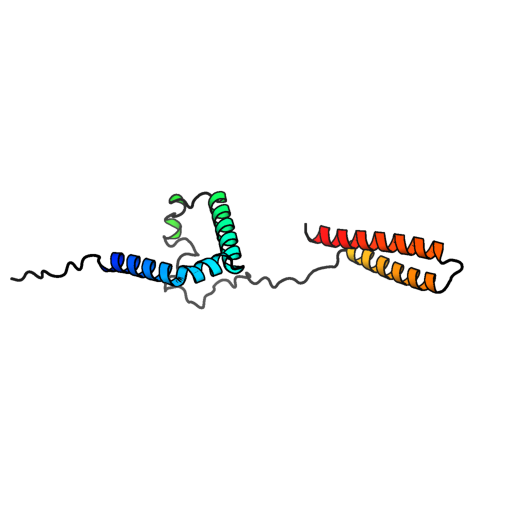 O O . SER A 1 106 ? 17.703 3.696 1.755 1.00 83.00 106 SER A O 1
ATOM 844 N N . LEU A 1 107 ? 18.914 5.061 3.059 1.00 83.00 107 LEU A N 1
ATOM 845 C CA . LEU A 1 107 ? 20.208 4.445 2.753 1.00 83.00 107 LEU A CA 1
ATOM 846 C C . LEU A 1 107 ? 20.157 2.913 2.963 1.00 83.00 107 LEU A C 1
ATOM 848 O O . LEU A 1 107 ? 20.643 2.147 2.136 1.00 83.00 107 LEU A O 1
ATOM 852 N N . SER A 1 108 ? 19.439 2.455 3.997 1.00 84.62 108 SER A N 1
ATOM 853 C CA . SER A 1 108 ? 19.166 1.032 4.256 1.00 84.62 108 SER A CA 1
ATOM 854 C C . SER A 1 108 ? 18.375 0.339 3.138 1.00 84.62 108 SER A C 1
ATOM 856 O O . SER A 1 108 ? 18.661 -0.815 2.825 1.00 84.62 108 SER A O 1
ATOM 858 N N . ALA A 1 109 ? 17.388 1.008 2.532 1.00 86.62 109 ALA A N 1
ATOM 859 C CA . ALA A 1 109 ? 16.639 0.463 1.399 1.00 86.62 109 ALA A CA 1
ATOM 860 C C . ALA A 1 109 ? 17.529 0.337 0.155 1.00 86.62 109 ALA A C 1
ATOM 862 O O . ALA A 1 109 ? 17.479 -0.680 -0.532 1.00 86.62 109 ALA A O 1
ATOM 863 N N . ILE A 1 110 ? 18.386 1.333 -0.097 1.00 88.62 110 ILE A N 1
ATOM 864 C CA . ILE A 1 110 ? 19.342 1.317 -1.214 1.00 88.62 110 ILE A CA 1
ATOM 865 C C . ILE A 1 110 ? 20.334 0.158 -1.051 1.00 88.62 110 ILE A C 1
ATOM 867 O O . ILE A 1 110 ? 20.514 -0.627 -1.980 1.00 88.62 110 ILE A O 1
ATOM 871 N N . ILE A 1 111 ? 20.922 -0.003 0.140 1.00 90.56 111 ILE A N 1
ATOM 872 C CA . ILE A 1 111 ? 21.822 -1.130 0.437 1.00 90.56 111 ILE A CA 1
ATOM 873 C C . ILE A 1 111 ? 21.091 -2.465 0.265 1.00 90.56 111 ILE A C 1
ATOM 875 O O . ILE A 1 111 ? 21.628 -3.376 -0.361 1.00 90.56 111 ILE A O 1
ATOM 879 N N . GLY A 1 112 ? 19.863 -2.580 0.781 1.00 89.19 112 GLY A N 1
ATOM 880 C CA . GLY A 1 112 ? 19.058 -3.794 0.651 1.00 89.19 112 GLY A CA 1
ATOM 881 C C . GLY A 1 112 ? 18.757 -4.166 -0.804 1.00 89.19 112 GLY A C 1
ATOM 882 O O . GLY A 1 112 ? 18.809 -5.343 -1.152 1.00 89.19 112 GLY A O 1
ATOM 883 N N . LEU A 1 113 ? 18.506 -3.182 -1.674 1.00 90.12 113 LEU A N 1
ATOM 884 C CA . LEU A 1 113 ? 18.293 -3.410 -3.107 1.00 90.12 113 LEU A CA 1
ATOM 885 C C . LEU A 1 113 ? 19.567 -3.865 -3.827 1.00 90.12 113 LEU A C 1
ATOM 887 O O . LEU A 1 113 ? 19.509 -4.804 -4.619 1.00 90.12 113 LEU A O 1
ATOM 891 N N . ILE A 1 114 ? 20.715 -3.242 -3.539 1.00 93.38 114 ILE A N 1
ATOM 892 C CA . ILE A 1 114 ? 22.008 -3.629 -4.131 1.00 93.38 114 ILE A CA 1
ATOM 893 C C . ILE A 1 114 ? 22.371 -5.058 -3.721 1.00 93.38 114 ILE A C 1
ATOM 895 O O . ILE A 1 114 ? 22.746 -5.875 -4.562 1.00 93.38 114 ILE A O 1
ATOM 899 N N . LEU A 1 115 ? 22.224 -5.370 -2.433 1.00 91.31 115 LEU A N 1
ATOM 900 C CA . LEU A 1 115 ? 22.512 -6.695 -1.900 1.00 91.31 115 LEU A CA 1
ATOM 901 C C . LEU A 1 115 ? 21.548 -7.746 -2.478 1.00 91.31 115 LEU A C 1
ATOM 903 O O . LEU A 1 115 ? 21.979 -8.829 -2.870 1.00 91.31 115 LEU A O 1
ATOM 907 N N . GLY A 1 116 ? 20.272 -7.390 -2.651 1.00 91.00 116 GLY A N 1
ATOM 908 C CA . GLY A 1 116 ? 19.278 -8.245 -3.296 1.00 91.00 116 GLY A CA 1
ATOM 909 C C . GLY A 1 116 ? 19.623 -8.542 -4.757 1.00 91.00 116 GLY A C 1
ATOM 910 O O . GLY A 1 116 ? 19.584 -9.698 -5.174 1.00 91.00 116 GLY A O 1
ATOM 911 N N . ALA A 1 117 ? 20.033 -7.527 -5.522 1.00 93.38 117 ALA A N 1
ATOM 912 C CA . ALA A 1 117 ? 20.491 -7.709 -6.898 1.00 93.38 117 ALA A CA 1
ATOM 913 C C . ALA A 1 117 ? 21.732 -8.619 -6.968 1.00 93.38 117 ALA A C 1
ATOM 915 O O . ALA A 1 117 ? 21.777 -9.542 -7.783 1.00 93.38 117 ALA A O 1
ATOM 916 N N . ALA A 1 118 ? 22.703 -8.426 -6.070 1.00 92.50 118 ALA A N 1
ATOM 917 C CA . ALA A 1 118 ? 23.879 -9.289 -5.971 1.00 92.50 118 ALA A CA 1
ATOM 918 C C . ALA A 1 118 ? 23.504 -10.745 -5.639 1.00 92.50 118 ALA A C 1
ATOM 920 O O . ALA A 1 118 ? 24.065 -11.675 -6.218 1.00 92.50 118 ALA A O 1
ATOM 921 N N . ALA A 1 119 ? 22.519 -10.962 -4.762 1.00 90.00 119 ALA A N 1
ATOM 922 C CA . ALA A 1 119 ? 22.040 -12.298 -4.416 1.00 90.00 119 ALA A CA 1
ATOM 923 C C . ALA A 1 119 ? 21.448 -13.048 -5.621 1.00 90.00 119 ALA A C 1
ATOM 925 O O . ALA A 1 119 ? 21.704 -14.244 -5.781 1.00 90.00 119 ALA A O 1
ATOM 926 N N . VAL A 1 120 ? 20.705 -12.343 -6.484 1.00 91.56 120 VAL A N 1
ATOM 927 C CA . VAL A 1 120 ? 20.142 -12.896 -7.727 1.00 91.56 120 VAL A CA 1
ATOM 928 C C . VAL A 1 120 ? 21.252 -13.274 -8.708 1.00 91.56 120 VAL A C 1
ATOM 930 O O . VAL A 1 120 ? 21.218 -14.360 -9.281 1.00 91.56 120 VAL A O 1
ATOM 933 N N . VAL A 1 121 ? 22.277 -12.432 -8.861 1.00 91.50 121 VAL A N 1
ATOM 934 C CA . VAL A 1 121 ? 23.434 -12.742 -9.719 1.00 91.50 121 VAL A CA 1
ATOM 935 C C . VAL A 1 121 ? 24.178 -13.982 -9.215 1.00 91.50 121 VAL A C 1
ATOM 937 O O . VAL A 1 121 ? 24.490 -14.872 -10.006 1.00 91.50 121 VAL A O 1
ATOM 940 N N . LEU A 1 122 ? 24.410 -14.085 -7.902 1.00 86.25 122 LEU A N 1
ATOM 941 C CA . LEU A 1 122 ? 25.044 -15.259 -7.291 1.00 86.25 122 LEU A CA 1
ATOM 942 C C . LEU A 1 122 ? 24.211 -16.533 -7.473 1.00 86.25 122 LEU A C 1
ATOM 944 O O . LEU A 1 122 ? 24.776 -17.603 -7.699 1.00 86.25 122 LEU A O 1
ATOM 948 N N . LEU A 1 123 ? 22.881 -16.424 -7.419 1.00 87.06 123 LEU A N 1
ATOM 949 C CA . 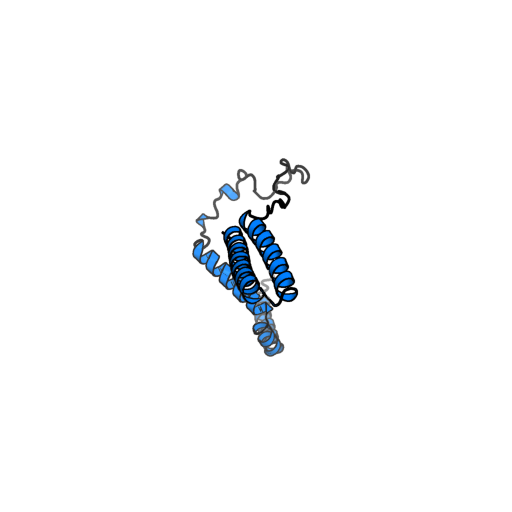LEU A 1 123 ? 21.977 -17.544 -7.673 1.00 87.06 123 LEU A CA 1
ATOM 950 C C . LEU A 1 123 ? 22.100 -18.034 -9.122 1.00 87.06 123 LEU A C 1
ATOM 952 O O . LEU A 1 123 ? 22.242 -19.231 -9.354 1.00 87.06 123 LEU A O 1
ATOM 956 N N . ILE A 1 124 ? 22.108 -17.117 -10.092 1.00 87.56 124 ILE A N 1
ATOM 957 C CA . ILE A 1 124 ? 22.248 -17.453 -11.516 1.00 87.56 124 ILE A CA 1
ATOM 958 C C . ILE A 1 124 ? 23.617 -18.094 -11.797 1.00 87.56 124 ILE A C 1
ATOM 960 O O . ILE A 1 124 ? 23.695 -19.081 -12.528 1.00 87.56 124 ILE A O 1
ATOM 964 N N . LEU A 1 125 ? 24.693 -17.588 -11.183 1.00 84.62 125 LEU A N 1
ATOM 965 C CA . LEU A 1 125 ? 26.026 -18.196 -11.284 1.00 84.62 125 LEU A CA 1
ATOM 966 C C . LEU A 1 125 ? 26.074 -19.600 -10.668 1.00 84.62 125 LEU A C 1
ATOM 968 O O . LEU A 1 125 ? 26.696 -20.494 -11.240 1.00 84.62 125 LEU A O 1
ATOM 972 N N . SER A 1 126 ? 25.397 -19.803 -9.534 1.00 84.56 126 SER A N 1
ATOM 973 C CA . SER A 1 126 ? 25.301 -21.113 -8.879 1.00 84.56 126 SER A CA 1
ATOM 974 C C . SER A 1 126 ? 24.657 -22.165 -9.791 1.00 84.56 126 SER A C 1
ATOM 976 O O . SER A 1 126 ? 25.129 -23.299 -9.856 1.00 84.56 126 SER A O 1
ATOM 978 N N . LEU A 1 127 ? 23.636 -21.775 -10.562 1.00 84.62 127 LEU A N 1
ATOM 979 C CA . LEU A 1 127 ? 22.966 -22.664 -11.518 1.00 84.62 127 LEU A CA 1
ATOM 980 C C . LEU A 1 127 ? 23.853 -23.048 -12.714 1.00 84.62 127 LEU A C 1
ATOM 982 O O . LEU A 1 127 ? 23.654 -24.109 -13.300 1.00 84.62 127 LEU A O 1
ATOM 986 N N . ASN A 1 128 ? 24.820 -22.20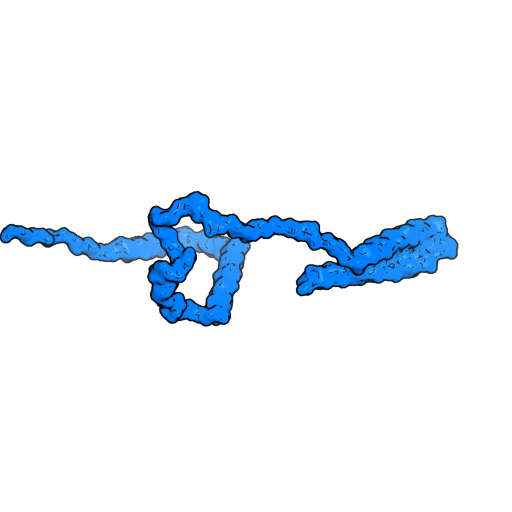3 -13.084 1.00 84.94 128 ASN A N 1
ATOM 987 C CA . ASN A 1 128 ? 25.692 -22.420 -14.243 1.00 84.94 128 ASN A CA 1
ATOM 988 C C . ASN A 1 128 ? 26.947 -23.252 -13.898 1.00 84.94 128 ASN A C 1
ATOM 990 O O . ASN A 1 128 ? 27.500 -23.931 -14.757 1.00 84.94 128 ASN A O 1
ATOM 994 N N . MET A 1 129 ? 27.382 -23.253 -12.632 1.00 79.00 129 MET A N 1
ATOM 995 C CA . MET A 1 129 ? 28.585 -23.959 -12.168 1.00 79.00 129 MET A CA 1
ATOM 996 C C . MET A 1 129 ? 28.243 -25.031 -11.113 1.00 79.00 129 MET A C 1
ATOM 998 O O . MET A 1 129 ? 28.312 -24.758 -9.910 1.00 79.00 129 MET A O 1
ATOM 1002 N N . PRO A 1 130 ? 27.949 -26.285 -11.524 1.00 72.62 130 PRO A N 1
ATOM 1003 C CA . PRO A 1 130 ? 27.574 -27.369 -10.609 1.00 72.62 130 PRO A CA 1
ATOM 1004 C C . PRO A 1 130 ? 28.631 -27.665 -9.535 1.00 72.62 130 PRO A C 1
ATOM 1006 O O . PRO A 1 130 ? 28.284 -28.023 -8.411 1.00 72.62 130 PRO A O 1
ATOM 1009 N N . SER A 1 131 ? 29.912 -27.456 -9.855 1.00 75.81 131 SER A N 1
ATOM 1010 C CA . SER A 1 131 ? 31.067 -27.777 -9.004 1.00 75.81 131 SER A CA 1
ATOM 1011 C C . SER A 1 131 ? 31.215 -26.883 -7.765 1.00 75.81 131 SER A C 1
ATOM 1013 O O . SER A 1 131 ? 31.839 -27.297 -6.793 1.00 75.81 131 SER A O 1
ATOM 1015 N N . ALA A 1 132 ? 30.651 -25.671 -7.782 1.00 67.88 132 ALA A N 1
ATOM 1016 C CA . ALA A 1 132 ? 30.698 -24.711 -6.668 1.00 67.88 132 ALA A CA 1
ATOM 1017 C C . ALA A 1 132 ? 29.294 -24.294 -6.188 1.00 67.88 132 ALA A C 1
ATOM 1019 O O . ALA A 1 132 ? 29.142 -23.350 -5.407 1.00 67.88 132 ALA A O 1
ATOM 1020 N N . SER A 1 133 ? 28.269 -25.011 -6.656 1.00 76.12 133 SER A N 1
ATOM 1021 C CA . SER A 1 133 ? 26.856 -24.681 -6.469 1.00 76.12 133 SER A CA 1
ATOM 1022 C C . SER A 1 133 ? 26.455 -24.574 -4.996 1.00 76.12 133 SER A C 1
ATOM 1024 O O . SER A 1 133 ? 25.753 -23.638 -4.621 1.00 76.12 133 SER A O 1
ATOM 1026 N N . SER A 1 134 ? 26.950 -25.463 -4.129 1.00 82.38 134 SER A N 1
ATOM 1027 C CA . SER A 1 134 ? 26.588 -25.477 -2.705 1.00 82.38 134 SER A CA 1
ATOM 1028 C C . SER A 1 134 ? 27.083 -24.239 -1.948 1.00 82.38 134 SER A C 1
ATOM 1030 O O . SER A 1 134 ? 26.312 -23.634 -1.207 1.00 82.38 134 SER A O 1
ATOM 1032 N N . LEU A 1 135 ? 28.332 -23.815 -2.163 1.00 85.75 135 LEU A N 1
ATOM 1033 C CA . LEU A 1 135 ? 28.911 -22.636 -1.507 1.00 85.75 135 LEU A CA 1
ATOM 1034 C C . LEU A 1 135 ? 28.307 -21.329 -2.034 1.00 85.75 135 LEU A C 1
ATOM 1036 O O . LEU A 1 135 ? 28.008 -20.422 -1.261 1.00 85.75 135 LEU A O 1
ATOM 1040 N N . LEU A 1 136 ? 28.086 -21.227 -3.348 1.00 82.12 136 LEU A N 1
ATOM 1041 C CA . LEU A 1 136 ? 27.434 -20.049 -3.924 1.00 82.12 136 LEU A CA 1
ATOM 1042 C C . LEU A 1 136 ? 25.958 -19.965 -3.522 1.00 82.12 136 LEU A C 1
ATOM 1044 O O . LEU A 1 136 ? 25.452 -18.866 -3.296 1.00 82.12 136 LEU A O 1
ATOM 1048 N N . ALA A 1 137 ? 25.271 -21.103 -3.395 1.00 84.50 137 ALA A N 1
ATOM 1049 C CA . ALA A 1 137 ? 23.885 -21.142 -2.946 1.00 84.50 137 ALA A CA 1
ATOM 1050 C C . ALA A 1 137 ? 23.744 -20.714 -1.479 1.00 84.50 137 ALA A C 1
ATOM 1052 O O . ALA A 1 137 ? 22.837 -19.945 -1.166 1.00 84.50 137 ALA A O 1
ATOM 1053 N N . THR A 1 138 ? 24.641 -21.141 -0.580 1.00 88.38 138 THR A N 1
ATOM 1054 C CA . THR A 1 138 ? 24.602 -20.697 0.825 1.00 88.38 138 THR A CA 1
ATOM 1055 C C . THR A 1 138 ? 24.910 -19.208 0.955 1.00 88.38 138 THR A C 1
ATOM 1057 O O . THR A 1 138 ? 24.201 -18.503 1.672 1.00 88.38 138 THR A O 1
ATOM 1060 N N . LEU A 1 139 ? 25.898 -18.697 0.213 1.00 87.81 139 LEU A N 1
ATOM 1061 C CA . LEU A 1 139 ? 26.195 -17.263 0.163 1.00 87.81 139 LEU A CA 1
ATOM 1062 C C . LEU A 1 139 ? 25.018 -16.455 -0.394 1.00 87.81 139 LEU A C 1
ATOM 1064 O O . LEU A 1 139 ? 24.649 -15.437 0.190 1.00 87.81 139 LEU A O 1
ATOM 1068 N N . SER A 1 140 ? 24.391 -16.925 -1.478 1.00 87.62 140 SER A N 1
ATOM 1069 C CA . SER A 1 140 ? 23.184 -16.309 -2.038 1.00 87.62 140 SER A CA 1
ATOM 1070 C C . SER A 1 140 ? 22.049 -16.294 -1.009 1.00 87.62 140 SER A C 1
ATOM 1072 O O . SER A 1 140 ? 21.463 -15.241 -0.770 1.00 87.62 140 SER A O 1
ATOM 1074 N N . ALA A 1 141 ? 21.802 -17.404 -0.308 1.00 88.88 141 ALA A N 1
ATOM 1075 C CA . ALA A 1 141 ? 20.764 -17.489 0.717 1.00 88.88 141 ALA A CA 1
ATOM 1076 C C . ALA A 1 141 ? 20.989 -16.498 1.874 1.00 88.88 141 ALA A C 1
ATOM 1078 O O . ALA A 1 141 ? 20.062 -15.786 2.266 1.00 88.88 141 ALA A O 1
ATOM 1079 N N . ILE A 1 142 ? 22.220 -16.392 2.386 1.00 92.12 142 ILE A N 1
ATOM 1080 C CA . ILE A 1 142 ? 22.577 -15.417 3.433 1.00 92.12 142 ILE A CA 1
ATOM 1081 C C . ILE A 1 142 ? 22.368 -13.985 2.921 1.00 92.12 142 ILE A C 1
ATOM 1083 O O . ILE A 1 142 ? 21.791 -13.146 3.613 1.00 92.12 142 ILE A O 1
ATOM 1087 N N . CYS A 1 143 ? 22.789 -13.716 1.685 1.00 89.88 143 CYS A N 1
ATOM 1088 C CA . CYS A 1 143 ? 22.646 -12.422 1.028 1.00 89.88 143 CYS A CA 1
ATOM 1089 C C . CYS A 1 143 ? 21.166 -12.011 0.881 1.00 89.88 143 CYS A C 1
ATOM 1091 O O . CYS A 1 143 ? 20.799 -10.880 1.211 1.00 89.88 143 CYS A O 1
ATOM 1093 N N . VAL A 1 144 ? 20.287 -12.941 0.486 1.00 92.88 144 VAL A N 1
ATOM 1094 C CA . VAL A 1 144 ? 18.830 -12.719 0.416 1.00 92.88 144 VAL A CA 1
ATOM 1095 C C . VAL A 1 144 ? 18.247 -12.399 1.794 1.00 92.88 144 VAL A C 1
ATOM 1097 O O . VAL A 1 144 ? 17.475 -11.447 1.923 1.00 92.88 144 VAL A O 1
ATOM 1100 N N . LEU A 1 145 ? 18.628 -13.153 2.832 1.00 93.12 145 LEU A N 1
ATOM 1101 C CA . LEU A 1 145 ? 18.132 -12.933 4.195 1.00 93.12 145 LEU A CA 1
ATOM 1102 C C . LEU A 1 145 ? 18.503 -11.539 4.720 1.00 93.12 145 LEU A C 1
ATOM 1104 O O . LEU A 1 145 ? 17.649 -10.839 5.270 1.00 93.12 145 LEU A O 1
ATOM 1108 N N . LEU A 1 146 ? 19.747 -11.106 4.502 1.00 92.56 146 LEU A N 1
ATOM 1109 C CA . LEU A 1 146 ? 20.204 -9.765 4.880 1.00 92.56 146 LEU A CA 1
ATOM 1110 C C . LEU A 1 146 ? 19.473 -8.669 4.092 1.00 92.56 146 LEU A C 1
ATOM 1112 O O . LEU A 1 146 ? 19.057 -7.665 4.672 1.00 92.56 146 LEU A O 1
ATOM 1116 N N . SER A 1 147 ? 19.260 -8.884 2.793 1.00 89.94 147 SER A N 1
ATOM 1117 C CA . SER A 1 147 ? 18.546 -7.945 1.920 1.00 89.94 147 SER A CA 1
ATOM 1118 C C . SER A 1 147 ? 17.105 -7.729 2.388 1.00 89.94 147 SER A C 1
ATOM 1120 O O . SER A 1 147 ? 16.677 -6.591 2.582 1.00 89.94 147 SER A O 1
ATOM 1122 N N . LEU A 1 148 ? 16.373 -8.816 2.659 1.00 91.19 148 LEU A N 1
ATOM 1123 C CA . LEU A 1 148 ? 15.010 -8.762 3.199 1.00 91.19 148 LEU A CA 1
ATOM 1124 C C . LEU A 1 148 ? 14.968 -8.071 4.566 1.00 91.19 148 LEU A C 1
ATOM 1126 O O . LEU A 1 148 ? 14.105 -7.223 4.794 1.00 91.19 148 LEU A O 1
ATOM 1130 N N . GLY A 1 149 ? 15.914 -8.386 5.454 1.00 90.81 149 GLY A N 1
ATOM 1131 C CA . GLY A 1 149 ? 16.014 -7.760 6.773 1.00 90.81 149 GLY A CA 1
ATOM 1132 C C . GLY A 1 149 ? 16.184 -6.240 6.696 1.00 90.81 149 GLY A C 1
ATOM 1133 O O . GLY A 1 149 ? 15.467 -5.501 7.374 1.00 90.81 149 GLY A O 1
ATOM 1134 N N . LEU A 1 150 ? 17.076 -5.758 5.825 1.00 89.44 150 LEU A N 1
ATOM 1135 C CA . LEU A 1 150 ? 17.323 -4.326 5.630 1.00 89.44 150 LEU A CA 1
ATOM 1136 C C . LEU A 1 150 ? 16.140 -3.603 4.981 1.00 89.44 150 LEU A C 1
ATOM 1138 O O . LEU A 1 150 ? 15.819 -2.479 5.377 1.00 89.44 150 LEU A O 1
ATOM 1142 N N . ILE A 1 151 ? 15.459 -4.242 4.028 1.00 88.81 151 ILE A N 1
ATOM 1143 C CA . ILE A 1 151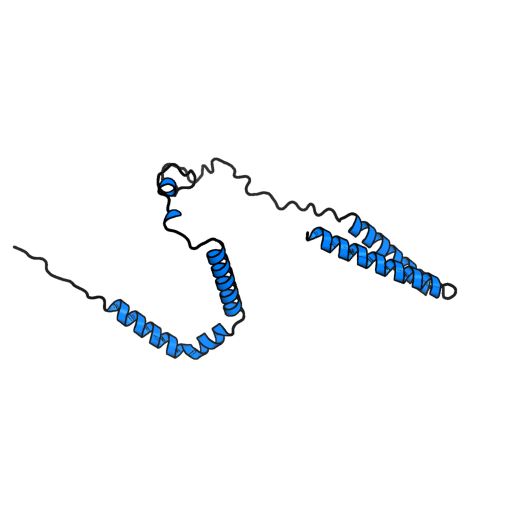 ? 14.273 -3.672 3.378 1.00 88.81 151 ILE A CA 1
ATOM 1144 C C . ILE A 1 151 ? 13.124 -3.567 4.386 1.00 88.81 151 ILE A C 1
ATOM 1146 O O . ILE A 1 151 ? 12.538 -2.496 4.538 1.00 88.81 151 ILE A O 1
ATOM 1150 N N . VAL A 1 152 ? 12.842 -4.620 5.155 1.00 90.19 152 VAL A N 1
ATOM 1151 C CA . VAL A 1 152 ? 11.798 -4.580 6.193 1.00 90.19 152 VAL A CA 1
ATOM 1152 C C . VAL A 1 152 ? 12.124 -3.535 7.263 1.00 90.19 152 VAL A C 1
ATOM 1154 O O . VAL A 1 152 ? 11.242 -2.775 7.674 1.00 90.19 152 VAL A O 1
ATOM 1157 N N . ASN A 1 153 ? 13.389 -3.440 7.683 1.00 88.88 153 ASN A N 1
ATOM 1158 C CA . ASN A 1 153 ? 13.824 -2.426 8.638 1.00 88.88 153 ASN A CA 1
ATOM 1159 C C . ASN A 1 153 ? 13.667 -1.001 8.083 1.00 88.88 153 ASN A C 1
ATOM 1161 O O . ASN A 1 153 ? 13.190 -0.123 8.798 1.00 88.88 153 ASN A O 1
ATOM 1165 N N . SER A 1 154 ? 13.981 -0.773 6.803 1.00 85.56 154 SER A N 1
ATOM 1166 C CA . SER A 1 154 ? 13.778 0.531 6.161 1.00 85.56 154 SER A CA 1
ATOM 1167 C C . SER A 1 154 ? 12.307 0.953 6.118 1.00 85.56 154 SER A C 1
ATOM 1169 O O . SER A 1 154 ? 11.984 2.097 6.438 1.00 85.56 154 SER A O 1
ATOM 1171 N N . VAL A 1 155 ? 11.398 0.019 5.815 1.00 83.94 155 VAL A N 1
ATOM 1172 C CA . VAL A 1 155 ? 9.950 0.276 5.809 1.00 83.94 155 VAL A CA 1
ATOM 1173 C C . VAL A 1 155 ? 9.449 0.561 7.223 1.00 83.94 155 VAL A C 1
ATOM 1175 O O . VAL A 1 155 ? 8.605 1.433 7.415 1.00 83.94 155 VAL A O 1
ATOM 1178 N N . ARG A 1 156 ? 9.975 -0.147 8.230 1.00 83.44 156 ARG A N 1
ATOM 1179 C CA . ARG A 1 156 ? 9.630 0.087 9.636 1.00 83.44 156 ARG A CA 1
ATOM 1180 C C . ARG A 1 156 ? 10.148 1.433 10.140 1.00 83.44 156 ARG A C 1
ATOM 1182 O O . ARG A 1 156 ? 9.410 2.122 10.837 1.00 83.44 156 ARG A O 1
ATOM 1189 N N . SER A 1 157 ? 11.381 1.799 9.793 1.00 77.88 157 SER A N 1
ATOM 1190 C CA . SER A 1 157 ? 11.982 3.084 10.164 1.00 77.88 157 SER A CA 1
ATOM 1191 C C . SER A 1 157 ? 11.243 4.258 9.537 1.00 77.88 157 SER A C 1
ATOM 1193 O O . SER A 1 157 ? 11.100 5.277 10.190 1.00 77.88 157 SER A O 1
ATOM 1195 N N . SER A 1 158 ? 10.750 4.116 8.305 1.00 71.38 158 SER A N 1
ATOM 1196 C CA . SER A 1 158 ? 9.983 5.167 7.625 1.00 71.38 158 SER A CA 1
ATOM 1197 C C . SER A 1 158 ? 8.572 5.373 8.196 1.00 71.38 158 SER A C 1
ATOM 1199 O O . SER A 1 158 ? 7.917 6.347 7.838 1.00 71.38 158 SER A O 1
ATOM 1201 N N . ARG A 1 159 ? 8.064 4.437 9.010 1.00 64.12 159 ARG A N 1
ATOM 1202 C CA . ARG A 1 159 ? 6.731 4.507 9.639 1.00 64.12 159 ARG A CA 1
ATOM 1203 C C . ARG A 1 159 ? 6.759 5.046 11.073 1.00 64.12 159 ARG A C 1
ATOM 1205 O O . ARG A 1 159 ? 5.687 5.203 11.652 1.00 64.12 159 ARG A O 1
ATOM 1212 N N . ARG A 1 160 ? 7.945 5.218 11.660 1.00 55.75 160 ARG A N 1
ATOM 1213 C CA . ARG A 1 160 ? 8.134 5.868 12.963 1.00 55.75 160 ARG A CA 1
ATOM 1214 C C . ARG A 1 160 ? 8.396 7.345 12.752 1.00 55.75 160 ARG A C 1
ATOM 1216 O O . ARG A 1 160 ? 7.906 8.110 13.604 1.00 55.75 160 ARG A O 1
#